Protein AF-A0A933LNN3-F1 (afdb_monomer_lite)

Foldseek 3Di:
DLCVQCVPVPDDDDPVSVVVSVVVVVVVCVVVDPDDPCPVCVVVVCVVCVVVVVVVVVD

Structure (mmCIF, N/CA/C/O backbone):
data_AF-A0A933LNN3-F1
#
_entry.id   AF-A0A933LNN3-F1
#
loop_
_atom_site.group_PDB
_atom_site.id
_atom_site.type_symbol
_atom_site.label_atom_id
_atom_site.label_alt_id
_atom_site.label_comp_id
_atom_site.label_asym_id
_atom_site.label_entity_id
_atom_site.label_seq_id
_atom_site.pdbx_PDB_ins_code
_atom_site.Cartn_x
_atom_site.Cartn_y
_atom_site.Cartn_z
_atom_site.occupancy
_atom_site.B_iso_or_equiv
_atom_site.auth_seq_id
_atom_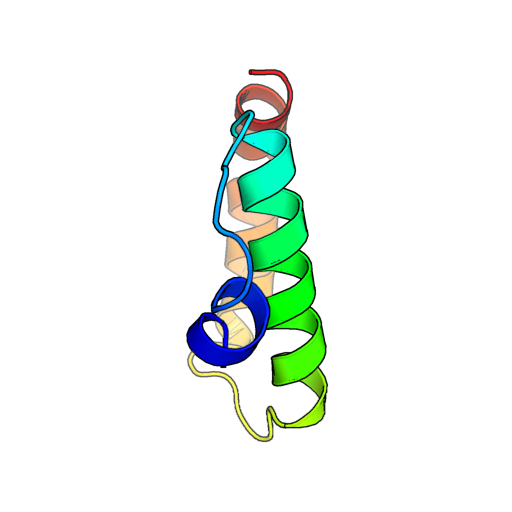site.auth_comp_id
_atom_site.auth_asym_id
_atom_site.auth_atom_id
_atom_site.pdbx_PDB_model_num
ATOM 1 N N . THR A 1 1 ? 8.172 -8.497 -0.653 1.00 84.44 1 THR A N 1
ATOM 2 C CA . THR A 1 1 ? 8.304 -7.034 -0.484 1.00 84.44 1 THR A CA 1
ATOM 3 C C . THR A 1 1 ? 8.151 -6.361 -1.833 1.00 84.44 1 THR A C 1
ATOM 5 O O . THR A 1 1 ? 8.393 -7.022 -2.840 1.00 84.44 1 THR A O 1
ATOM 8 N N . LEU A 1 2 ? 7.776 -5.080 -1.873 1.00 87.56 2 LEU A N 1
ATOM 9 C CA . LEU A 1 2 ? 7.611 -4.330 -3.126 1.00 87.56 2 LEU A CA 1
ATOM 10 C C . LEU A 1 2 ? 8.850 -4.423 -4.037 1.00 87.56 2 LEU A C 1
ATOM 12 O O . LEU A 1 2 ? 8.713 -4.669 -5.229 1.00 87.56 2 LEU A O 1
ATOM 16 N N . ARG A 1 3 ? 10.056 -4.376 -3.450 1.00 90.56 3 ARG A N 1
ATOM 17 C CA . ARG A 1 3 ? 11.330 -4.610 -4.155 1.00 90.56 3 ARG A CA 1
ATOM 18 C C . ARG A 1 3 ? 11.346 -5.911 -4.963 1.00 90.56 3 ARG A C 1
ATOM 20 O O . ARG A 1 3 ? 11.716 -5.893 -6.125 1.00 90.56 3 ARG A O 1
ATOM 27 N N . HIS A 1 4 ? 10.901 -7.028 -4.385 1.00 93.94 4 HIS A N 1
ATOM 28 C CA . HIS A 1 4 ? 10.859 -8.314 -5.094 1.00 93.94 4 HIS A CA 1
ATOM 29 C C . HIS A 1 4 ? 9.848 -8.339 -6.237 1.00 93.94 4 HIS A C 1
ATOM 31 O O . HIS A 1 4 ? 10.066 -9.029 -7.225 1.00 93.94 4 HIS A O 1
ATOM 37 N N . VAL A 1 5 ? 8.745 -7.611 -6.085 1.00 93.12 5 VAL A N 1
ATOM 38 C CA . VAL A 1 5 ? 7.685 -7.546 -7.092 1.00 93.12 5 VAL A CA 1
ATOM 39 C C . VAL A 1 5 ? 8.114 -6.653 -8.259 1.00 93.12 5 VAL A C 1
ATOM 41 O O . VAL A 1 5 ? 7.919 -7.023 -9.407 1.00 93.12 5 VAL A O 1
ATOM 44 N N . ALA A 1 6 ? 8.811 -5.550 -7.987 1.00 94.31 6 ALA A N 1
ATOM 45 C CA . ALA A 1 6 ? 9.249 -4.602 -9.006 1.00 94.31 6 ALA A CA 1
ATOM 46 C C . ALA A 1 6 ? 10.640 -4.890 -9.620 1.00 94.31 6 ALA A C 1
ATOM 48 O O . ALA A 1 6 ? 10.993 -4.264 -10.615 1.00 94.31 6 ALA A O 1
ATOM 49 N N . ARG A 1 7 ? 11.443 -5.828 -9.084 1.00 94.50 7 ARG A N 1
ATOM 50 C CA . ARG A 1 7 ? 12.868 -6.019 -9.474 1.00 94.50 7 ARG A CA 1
ATOM 51 C C . ARG A 1 7 ? 13.124 -6.293 -10.963 1.00 94.50 7 ARG A C 1
ATOM 53 O O . ARG A 1 7 ? 14.201 -5.988 -11.475 1.00 94.50 7 ARG A O 1
ATOM 60 N N . ASN A 1 8 ? 12.147 -6.885 -11.646 1.00 95.38 8 ASN A N 1
ATOM 61 C CA . ASN A 1 8 ? 12.240 -7.241 -13.063 1.00 95.38 8 ASN A CA 1
ATOM 62 C C . ASN A 1 8 ? 11.635 -6.174 -13.983 1.00 95.38 8 ASN A C 1
ATOM 64 O O . ASN A 1 8 ? 11.739 -6.287 -15.202 1.00 95.38 8 ASN A O 1
ATOM 68 N N . VAL A 1 9 ? 11.028 -5.125 -13.426 1.00 94.06 9 VAL A N 1
ATOM 69 C CA . VAL A 1 9 ? 10.488 -4.021 -14.212 1.00 94.06 9 VAL A CA 1
ATOM 70 C C . VAL A 1 9 ? 11.645 -3.121 -14.626 1.00 94.06 9 VAL A C 1
ATOM 72 O O . VAL A 1 9 ? 12.156 -2.332 -13.837 1.00 94.06 9 VAL A O 1
ATOM 75 N N . LYS A 1 10 ? 12.091 -3.275 -15.873 1.00 94.81 10 LYS A N 1
ATOM 76 C CA . LYS A 1 10 ? 13.213 -2.501 -16.428 1.00 94.81 10 LYS A CA 1
ATOM 77 C C . LYS A 1 10 ? 12.783 -1.196 -17.092 1.00 94.81 10 LYS A C 1
ATOM 79 O O . LYS A 1 10 ? 13.589 -0.286 -17.214 1.00 94.81 10 LYS A O 1
ATOM 84 N N . ARG A 1 11 ? 11.527 -1.101 -17.534 1.00 95.00 11 ARG A N 1
ATOM 85 C CA . ARG A 1 11 ? 10.981 0.077 -18.222 1.00 95.00 11 ARG A CA 1
ATOM 86 C C . ARG A 1 11 ? 9.634 0.448 -17.620 1.00 95.00 11 ARG A C 1
ATOM 88 O O . ARG A 1 11 ? 8.670 -0.301 -17.760 1.00 95.00 11 ARG A O 1
ATOM 95 N N . TRP A 1 12 ? 9.580 1.605 -16.974 1.00 95.44 12 TRP A N 1
ATOM 96 C CA . TRP A 1 12 ? 8.351 2.196 -16.451 1.00 95.44 12 TRP A CA 1
ATOM 97 C C . TRP A 1 12 ? 7.749 3.118 -17.507 1.00 95.44 12 TRP A C 1
ATOM 99 O O . TRP A 1 12 ? 8.478 3.873 -18.141 1.00 95.44 12 TRP A O 1
ATOM 109 N N . ARG A 1 13 ? 6.435 3.025 -17.733 1.00 91.19 13 ARG A N 1
ATOM 110 C CA . ARG A 1 13 ? 5.761 3.764 -18.817 1.00 91.19 13 ARG A CA 1
ATOM 111 C C . ARG A 1 13 ? 4.924 4.943 -18.335 1.00 91.19 13 ARG A C 1
ATOM 113 O O . ARG A 1 13 ? 4.849 5.946 -19.023 1.00 91.19 13 ARG A O 1
ATOM 120 N N . ASN A 1 14 ? 4.254 4.806 -17.195 1.00 93.25 14 ASN A N 1
ATOM 121 C CA . ASN A 1 14 ? 3.374 5.837 -16.647 1.00 93.25 14 ASN A CA 1
ATOM 122 C C . ASN A 1 14 ? 3.073 5.574 -15.163 1.00 93.25 14 ASN A C 1
ATOM 124 O O . ASN A 1 14 ? 3.357 4.491 -14.638 1.00 93.25 14 ASN A O 1
ATOM 128 N N . GLY A 1 15 ? 2.450 6.554 -14.501 1.00 91.62 15 GLY A N 1
ATOM 129 C CA . GLY A 1 15 ? 2.038 6.451 -13.097 1.00 91.62 15 GLY A CA 1
ATOM 130 C C . GLY A 1 15 ? 1.066 5.297 -12.835 1.00 91.62 15 GLY A C 1
ATOM 131 O O . GLY A 1 15 ? 1.162 4.613 -11.819 1.00 91.62 15 GLY A O 1
ATOM 132 N N . THR A 1 16 ? 0.193 4.977 -13.792 1.00 94.06 16 THR A N 1
ATOM 133 C CA . THR A 1 16 ? -0.723 3.829 -13.693 1.00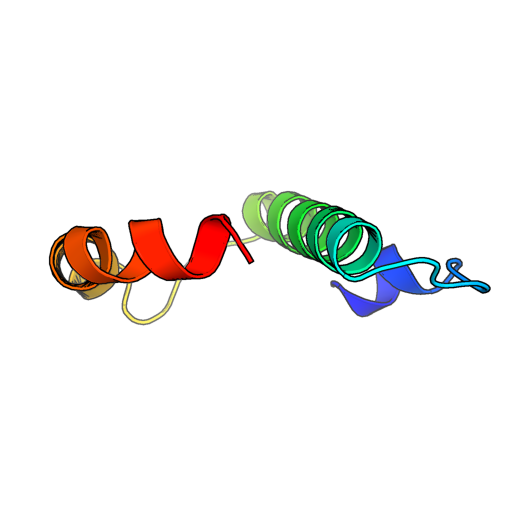 94.06 16 THR A CA 1
ATOM 134 C C . THR A 1 16 ? 0.019 2.495 -13.601 1.00 94.06 16 THR A C 1
ATOM 136 O O . THR A 1 16 ? -0.364 1.625 -12.817 1.00 94.06 16 THR A O 1
ATOM 139 N N . MET A 1 17 ? 1.118 2.330 -14.336 1.00 94.38 17 MET A N 1
ATOM 140 C CA . MET A 1 17 ? 1.976 1.151 -14.242 1.00 94.38 17 MET A CA 1
ATOM 141 C C . MET A 1 17 ? 2.627 1.048 -12.857 1.00 94.38 17 MET A C 1
ATOM 143 O O . MET A 1 17 ? 2.656 -0.042 -12.286 1.00 94.38 17 MET A O 1
ATOM 147 N N . ILE A 1 18 ? 3.083 2.170 -12.291 1.00 93.56 18 ILE A N 1
ATOM 148 C CA . ILE A 1 18 ? 3.623 2.223 -10.924 1.00 93.56 18 ILE A CA 1
ATOM 149 C C . ILE A 1 18 ? 2.551 1.786 -9.921 1.00 93.56 18 ILE A C 1
ATOM 151 O O . ILE A 1 18 ? 2.789 0.854 -9.153 1.00 93.56 18 ILE A O 1
ATOM 155 N N . ARG A 1 19 ? 1.343 2.364 -9.991 1.00 94.12 19 ARG A N 1
ATOM 156 C CA . ARG A 1 19 ? 0.206 2.011 -9.121 1.00 94.12 19 ARG A CA 1
ATOM 157 C C . ARG A 1 19 ? -0.123 0.516 -9.174 1.00 94.12 19 ARG A C 1
ATOM 159 O O . ARG A 1 19 ? -0.307 -0.101 -8.128 1.00 94.12 19 ARG A O 1
ATOM 166 N N . ARG A 1 20 ? -0.111 -0.101 -10.362 1.00 94.12 20 ARG A N 1
ATOM 167 C CA . ARG A 1 20 ? -0.349 -1.549 -10.530 1.00 94.12 20 ARG A CA 1
ATOM 168 C C . ARG A 1 20 ? 0.720 -2.407 -9.853 1.00 94.12 20 ARG A C 1
ATOM 170 O O . ARG A 1 20 ? 0.382 -3.337 -9.124 1.00 94.12 20 ARG A O 1
ATOM 177 N N . TRP A 1 21 ? 2.000 -2.098 -10.055 1.00 95.56 21 TRP A N 1
ATOM 178 C CA . TRP A 1 21 ? 3.089 -2.863 -9.436 1.00 95.56 21 TRP A CA 1
ATOM 179 C C . TRP A 1 21 ? 3.176 -2.644 -7.919 1.00 95.56 21 TRP A C 1
ATOM 181 O O . TRP A 1 21 ? 3.461 -3.593 -7.184 1.00 95.56 21 TRP A O 1
ATOM 191 N N . VAL A 1 22 ? 2.874 -1.434 -7.438 1.00 95.25 22 VAL A N 1
ATOM 192 C CA . VAL A 1 22 ? 2.745 -1.134 -6.003 1.00 95.25 22 VAL A CA 1
ATOM 193 C C . VAL A 1 22 ? 1.585 -1.910 -5.393 1.00 95.25 22 VAL A C 1
ATOM 195 O O . VAL A 1 22 ? 1.794 -2.626 -4.414 1.00 95.25 22 VAL A O 1
ATOM 198 N N . GLY A 1 23 ? 0.405 -1.855 -6.014 1.00 94.75 23 GLY A N 1
ATOM 199 C CA . GLY A 1 23 ? -0.771 -2.613 -5.593 1.00 94.75 23 GLY A CA 1
ATOM 200 C C . GLY A 1 23 ? -0.503 -4.117 -5.529 1.00 94.75 23 GLY A C 1
ATOM 201 O O . GLY A 1 23 ? -0.772 -4.742 -4.507 1.00 94.75 23 GLY A O 1
ATOM 202 N N . LEU A 1 24 ? 0.136 -4.691 -6.555 1.00 95.06 24 LEU A N 1
ATOM 203 C CA . LEU A 1 24 ? 0.553 -6.099 -6.554 1.00 95.06 24 LEU A CA 1
ATOM 204 C C . LEU A 1 24 ? 1.537 -6.413 -5.412 1.00 95.06 24 LEU A C 1
ATOM 206 O O . LEU A 1 24 ? 1.454 -7.465 -4.773 1.00 95.06 24 LEU A O 1
ATOM 210 N N . GLY A 1 25 ? 2.469 -5.499 -5.135 1.00 93.94 25 GLY A N 1
ATOM 211 C CA . GLY A 1 25 ? 3.424 -5.610 -4.034 1.00 93.94 25 GLY A CA 1
ATOM 212 C C . GLY A 1 25 ? 2.759 -5.631 -2.661 1.00 93.94 25 GLY A C 1
ATOM 213 O O . GLY A 1 25 ? 3.132 -6.456 -1.819 1.00 93.94 25 GLY A O 1
ATOM 214 N N . VAL A 1 26 ? 1.776 -4.755 -2.457 1.00 92.62 26 VAL A N 1
ATOM 215 C CA . VAL A 1 26 ? 0.967 -4.678 -1.235 1.00 92.62 26 VAL A CA 1
ATO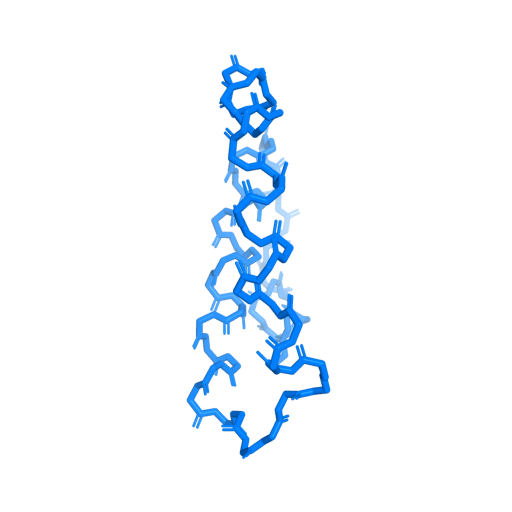M 216 C C . VAL A 1 26 ? 0.086 -5.917 -1.100 1.00 92.62 26 VAL A C 1
ATOM 218 O O . VAL A 1 26 ? 0.113 -6.551 -0.049 1.00 92.62 26 VAL A O 1
ATOM 221 N N . LEU A 1 2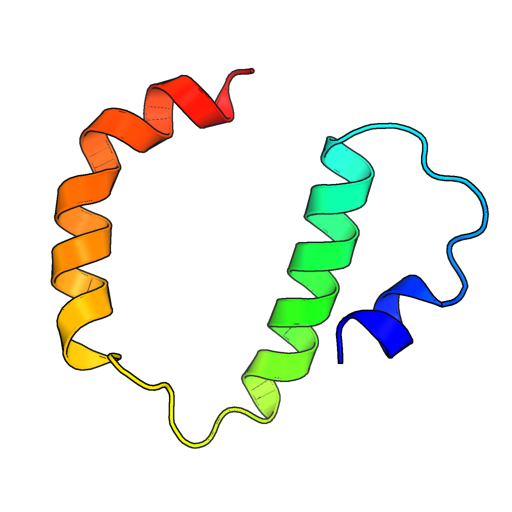7 ? -0.596 -6.340 -2.167 1.00 93.00 27 LEU A N 1
ATOM 222 C CA . LEU A 1 27 ? -1.449 -7.532 -2.169 1.00 93.00 27 LEU A CA 1
ATOM 223 C C . LEU A 1 27 ? -0.663 -8.796 -1.793 1.00 93.00 27 LEU A C 1
ATOM 225 O O . LEU A 1 27 ? -1.082 -9.574 -0.939 1.00 93.00 27 LEU A O 1
ATOM 229 N N . ARG A 1 28 ? 0.537 -8.972 -2.357 1.00 92.88 28 ARG A N 1
ATOM 230 C CA . ARG A 1 28 ? 1.422 -10.092 -1.997 1.00 92.88 28 ARG A CA 1
ATOM 231 C C . ARG A 1 28 ? 1.900 -10.021 -0.542 1.00 92.88 28 ARG A C 1
ATOM 233 O O . ARG A 1 28 ? 2.174 -11.056 0.066 1.00 92.88 28 ARG A O 1
ATOM 240 N N . ALA A 1 29 ? 2.074 -8.816 -0.002 1.00 91.12 29 ALA A N 1
ATOM 241 C CA . ALA A 1 29 ? 2.470 -8.616 1.388 1.00 91.12 29 ALA A CA 1
ATOM 242 C C . ALA A 1 29 ? 1.304 -8.845 2.363 1.00 91.12 29 ALA A C 1
ATOM 244 O O . ALA A 1 29 ? 1.547 -9.348 3.457 1.00 91.12 29 ALA A O 1
ATOM 245 N N . ALA A 1 30 ? 0.065 -8.570 1.942 1.00 90.06 30 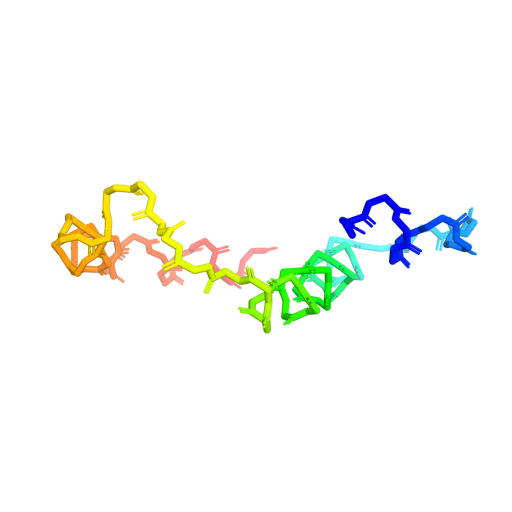ALA A N 1
ATOM 246 C CA . ALA A 1 30 ? -1.140 -8.717 2.754 1.00 90.06 30 ALA A CA 1
ATOM 247 C C . ALA A 1 30 ? -1.302 -10.126 3.333 1.00 90.06 30 ALA A C 1
ATOM 249 O O . ALA A 1 30 ? -1.554 -10.269 4.525 1.00 90.06 30 ALA A O 1
ATOM 250 N N . ALA A 1 31 ? -1.014 -11.166 2.545 1.00 87.50 31 ALA A N 1
ATOM 251 C CA . ALA A 1 31 ? -1.046 -12.558 3.008 1.00 87.50 31 ALA A CA 1
ATOM 252 C C . ALA A 1 31 ? -0.075 -12.864 4.171 1.00 87.50 31 ALA A C 1
ATOM 254 O O . ALA A 1 31 ? -0.198 -13.889 4.836 1.00 87.50 31 ALA A O 1
ATOM 255 N N . ARG A 1 32 ? 0.920 -12.001 4.414 1.00 88.06 32 ARG A N 1
ATOM 256 C CA . ARG A 1 32 ? 1.902 -12.133 5.501 1.00 88.06 32 ARG A CA 1
ATOM 257 C C . ARG A 1 32 ? 1.659 -11.157 6.652 1.00 88.06 32 ARG A C 1
ATOM 259 O O . ARG A 1 32 ? 2.380 -11.220 7.648 1.00 88.06 32 ARG A O 1
ATOM 266 N N . PHE A 1 33 ? 0.695 -10.246 6.542 1.00 87.62 33 PHE A N 1
ATOM 267 C CA . PHE A 1 33 ? 0.414 -9.295 7.609 1.00 87.62 33 PHE A CA 1
ATOM 268 C C . PHE A 1 33 ? -0.282 -10.004 8.766 1.00 87.62 33 PHE A C 1
ATOM 270 O O . PHE A 1 33 ? -1.414 -10.455 8.658 1.00 87.62 33 PHE A O 1
ATOM 277 N N . ARG A 1 34 ? 0.427 -10.107 9.893 1.00 89.19 34 ARG A N 1
ATOM 278 C CA . ARG A 1 34 ? -0.129 -10.609 11.158 1.00 89.19 34 ARG A CA 1
ATOM 279 C C . ARG A 1 34 ? -0.611 -9.479 12.064 1.00 89.19 34 ARG A C 1
ATOM 281 O O . ARG A 1 34 ? -1.529 -9.681 12.845 1.00 89.19 34 ARG A O 1
ATOM 288 N N . ARG A 1 35 ? -0.005 -8.291 11.953 1.00 89.56 35 ARG A N 1
ATOM 289 C CA . ARG A 1 35 ? -0.399 -7.079 12.677 1.00 89.56 35 ARG A CA 1
ATOM 290 C C . ARG A 1 35 ? -0.065 -5.848 11.844 1.00 89.56 35 ARG A C 1
ATOM 292 O O . ARG A 1 35 ? 1.041 -5.746 11.316 1.00 89.56 35 ARG A O 1
ATOM 299 N N . ILE A 1 36 ? -1.011 -4.919 11.755 1.00 87.62 36 ILE A N 1
ATOM 300 C CA . ILE A 1 36 ? -0.836 -3.615 11.111 1.00 87.62 36 ILE A CA 1
ATOM 301 C C . ILE A 1 36 ? -0.875 -2.562 12.219 1.00 87.62 36 ILE A C 1
ATOM 303 O O . ILE A 1 36 ? -1.811 -2.530 13.019 1.00 87.62 36 ILE A O 1
ATOM 307 N N . LYS A 1 37 ? 0.171 -1.736 12.317 1.00 87.56 37 LYS A N 1
ATOM 308 C CA . LYS A 1 37 ? 0.192 -0.612 13.266 1.00 87.56 37 LYS A CA 1
ATOM 309 C C . LYS A 1 37 ? -0.905 0.384 12.879 1.00 87.56 37 LYS A C 1
ATOM 311 O O . LYS A 1 37 ? -1.044 0.684 11.700 1.00 87.56 37 LYS A O 1
ATOM 316 N N . GLY A 1 38 ? -1.667 0.866 13.861 1.00 87.88 38 GLY A N 1
ATOM 317 C CA . GLY A 1 38 ? -2.757 1.818 13.619 1.00 87.88 38 GLY A CA 1
ATOM 318 C C . GLY A 1 38 ? -3.981 1.219 12.918 1.00 87.88 38 GLY A C 1
ATOM 319 O O . GLY A 1 38 ? -4.760 1.956 12.331 1.00 87.88 38 GLY A O 1
ATOM 320 N N . HIS A 1 39 ? -4.177 -0.109 12.953 1.00 89.44 39 HIS A N 1
ATOM 321 C CA . HIS A 1 39 ? -5.346 -0.742 12.324 1.00 89.44 39 HIS A CA 1
ATOM 322 C C . HIS A 1 39 ? -6.689 -0.170 12.814 1.00 89.44 39 HIS A C 1
ATOM 324 O O . HIS A 1 39 ? -7.611 -0.038 12.018 1.00 89.44 39 HIS A O 1
ATOM 330 N N . GLY A 1 40 ? -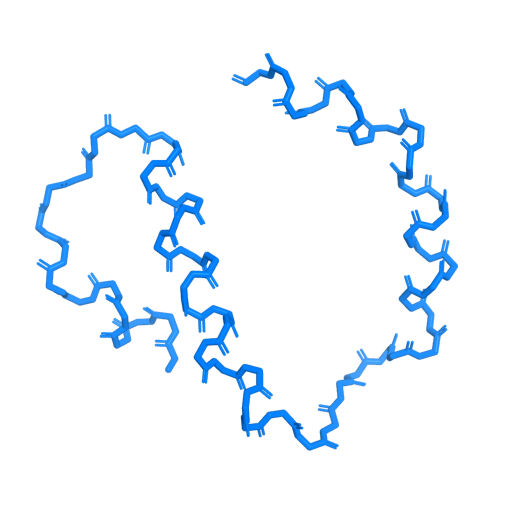6.798 0.185 14.101 1.00 92.00 40 GLY A N 1
ATOM 331 C CA . GLY A 1 40 ? -8.014 0.798 14.653 1.00 92.00 40 GLY A CA 1
ATOM 332 C C . GLY A 1 40 ? -8.319 2.173 14.051 1.00 92.00 40 GLY A C 1
ATOM 333 O O . GLY A 1 40 ? -9.470 2.473 13.754 1.00 92.00 40 GLY A O 1
ATOM 334 N N . ASP A 1 41 ? -7.281 2.963 13.779 1.00 93.38 41 ASP A N 1
ATOM 335 C CA . ASP A 1 41 ? -7.415 4.333 13.273 1.00 93.38 41 ASP A CA 1
ATOM 336 C C . ASP A 1 41 ? -7.636 4.380 11.753 1.00 93.38 41 ASP A C 1
ATOM 338 O O . ASP A 1 41 ? -8.125 5.377 11.218 1.00 93.38 41 ASP A O 1
ATOM 342 N N . LEU A 1 42 ? -7.325 3.289 11.037 1.00 89.88 42 LEU A N 1
ATOM 343 C CA . LEU A 1 42 ? -7.475 3.208 9.580 1.00 89.88 42 LEU A CA 1
ATOM 344 C C . LEU A 1 42 ? -8.917 3.445 9.116 1.00 89.88 42 LEU A C 1
ATOM 346 O O . LEU A 1 42 ? -9.119 4.060 8.071 1.00 89.88 42 LEU A O 1
ATOM 350 N N . ALA A 1 43 ? -9.919 2.989 9.872 1.00 90.38 43 ALA A N 1
ATOM 351 C CA . ALA A 1 43 ? -11.325 3.188 9.512 1.00 90.38 43 ALA A CA 1
ATOM 352 C C . ALA A 1 43 ? -11.742 4.669 9.604 1.00 90.38 43 ALA A C 1
ATOM 354 O O . ALA A 1 43 ? -12.418 5.191 8.709 1.00 90.38 43 ALA A O 1
ATOM 355 N N . ALA A 1 44 ? -11.291 5.360 10.655 1.00 93.81 44 ALA A N 1
ATOM 356 C CA . ALA A 1 44 ? -11.521 6.790 10.835 1.00 93.81 44 ALA A CA 1
ATOM 357 C C . ALA A 1 44 ? -10.802 7.599 9.745 1.00 93.81 44 ALA A C 1
ATOM 359 O O . ALA A 1 44 ? -11.412 8.452 9.099 1.00 93.81 44 ALA A O 1
ATOM 360 N N . LEU A 1 45 ? -9.544 7.252 9.456 1.00 90.69 45 LEU A N 1
ATOM 361 C CA . LEU A 1 45 ? -8.771 7.858 8.374 1.00 90.69 45 LEU A CA 1
ATOM 362 C C . LEU A 1 45 ? -9.447 7.669 7.007 1.00 90.69 45 LEU A C 1
ATOM 364 O O . LEU A 1 45 ? -9.573 8.623 6.245 1.00 90.69 45 LEU A O 1
ATOM 368 N N . ALA A 1 46 ? -9.926 6.463 6.695 1.00 90.38 46 ALA A N 1
ATOM 369 C CA . ALA A 1 46 ? -10.603 6.184 5.427 1.00 90.38 46 ALA A CA 1
ATOM 370 C C . ALA A 1 46 ? -11.899 6.993 5.259 1.00 90.38 46 ALA A C 1
ATOM 372 O O . ALA A 1 46 ? -12.253 7.380 4.144 1.00 90.38 46 ALA A O 1
ATOM 373 N N . THR A 1 47 ? -12.608 7.255 6.357 1.00 92.94 47 THR A N 1
ATOM 374 C CA . THR A 1 47 ? -13.786 8.132 6.359 1.00 92.94 47 THR A CA 1
ATOM 375 C C . THR A 1 47 ? -13.386 9.581 6.096 1.00 92.94 47 THR A C 1
ATOM 377 O O . THR A 1 47 ? -13.968 10.218 5.222 1.00 92.94 47 THR A O 1
ATOM 380 N N . ALA A 1 48 ? -12.346 10.069 6.776 1.00 93.12 48 ALA A N 1
ATOM 381 C CA . ALA A 1 48 ? -11.845 11.433 6.621 1.00 93.12 48 ALA A CA 1
ATOM 382 C C . ALA A 1 48 ? -11.267 11.717 5.221 1.00 93.12 48 ALA A C 1
ATOM 384 O O . ALA A 1 48 ? -11.405 12.826 4.716 1.00 93.12 48 ALA A O 1
ATOM 385 N N . LEU A 1 49 ? -10.648 10.722 4.575 1.00 91.00 49 LEU A N 1
ATOM 386 C CA . LEU A 1 49 ? -10.050 10.865 3.241 1.00 91.00 49 LEU A CA 1
ATOM 387 C C . LEU A 1 49 ? -11.053 10.732 2.089 1.00 91.00 49 LEU A C 1
ATOM 389 O O . LEU A 1 49 ? -10.763 11.178 0.981 1.00 91.00 49 LEU A O 1
ATOM 393 N N . ARG A 1 50 ? -12.228 10.135 2.314 1.00 85.56 50 ARG A N 1
ATOM 394 C CA . ARG A 1 50 ? -13.231 9.894 1.261 1.00 85.56 50 ARG A CA 1
ATOM 395 C C . ARG A 1 50 ? -13.631 11.145 0.457 1.00 85.56 50 ARG A C 1
ATOM 397 O O . ARG A 1 50 ? -13.757 11.008 -0.758 1.00 85.56 50 ARG A O 1
ATOM 404 N N . PRO A 1 51 ? -13.789 12.341 1.058 1.00 81.12 51 PRO A N 1
ATOM 405 C CA . PRO A 1 51 ? -14.098 13.564 0.316 1.00 81.12 51 PRO A CA 1
ATOM 406 C C . PRO A 1 51 ? -12.930 14.055 -0.556 1.00 81.12 51 PRO A C 1
ATOM 408 O O . PRO A 1 51 ? -13.156 14.552 -1.653 1.00 81.12 51 PRO A O 1
ATOM 411 N N . ALA A 1 52 ? -11.684 13.899 -0.095 1.00 71.81 52 ALA A N 1
ATOM 412 C CA . ALA A 1 52 ? -10.489 14.385 -0.794 1.00 71.81 52 ALA A CA 1
ATOM 413 C C . ALA A 1 52 ? -10.014 13.427 -1.901 1.00 71.81 52 ALA A C 1
ATOM 415 O O . ALA A 1 52 ? -9.539 13.853 -2.953 1.00 71.81 52 ALA A O 1
ATOM 416 N N . ALA A 1 53 ? -10.184 12.120 -1.695 1.00 63.19 53 ALA A N 1
ATOM 417 C CA . ALA A 1 53 ? -9.641 11.097 -2.581 1.00 63.19 53 ALA A CA 1
ATOM 418 C C . ALA A 1 53 ? -10.320 11.060 -3.967 1.00 63.19 53 ALA A C 1
ATOM 420 O O . ALA A 1 53 ? -9.694 10.629 -4.933 1.00 63.19 53 ALA A O 1
ATOM 421 N N . ALA A 1 54 ? -11.565 11.533 -4.091 1.00 60.22 54 ALA A N 1
ATOM 422 C CA . ALA A 1 54 ? -12.276 11.596 -5.371 1.00 60.22 54 ALA A CA 1
ATOM 423 C C . ALA A 1 54 ? -11.628 12.577 -6.372 1.00 60.22 54 ALA A C 1
ATOM 425 O O . ALA A 1 54 ? -11.676 12.333 -7.575 1.00 60.22 54 ALA A O 1
ATOM 426 N N . GLY A 1 55 ? -10.987 13.647 -5.886 1.00 59.09 55 GLY A N 1
ATOM 427 C CA . GLY A 1 55 ? -10.284 14.620 -6.732 1.00 59.09 55 GLY A CA 1
ATOM 428 C C . GLY A 1 55 ? -8.893 14.158 -7.177 1.00 59.09 55 GLY A C 1
ATOM 429 O O . GLY A 1 55 ? -8.456 14.483 -8.274 1.00 59.09 55 GLY A O 1
ATOM 430 N N . GLU A 1 56 ? -8.213 13.353 -6.359 1.00 59.69 56 GLU A N 1
ATOM 431 C CA . GLU A 1 56 ? -6.846 12.880 -6.626 1.00 59.69 56 GLU A CA 1
ATOM 432 C C . GLU A 1 56 ? -6.803 11.662 -7.569 1.00 59.69 56 GLU A C 1
ATOM 434 O O . GLU A 1 56 ? -5.817 11.433 -8.263 1.00 59.69 56 GLU A O 1
ATOM 439 N N . GLN A 1 57 ? -7.882 10.874 -7.632 1.00 54.91 57 GLN A N 1
ATOM 440 C CA . GLN A 1 57 ? -7.962 9.666 -8.468 1.00 54.91 57 GLN A CA 1
ATOM 441 C C . GLN A 1 57 ? -8.199 9.954 -9.961 1.00 54.91 57 GLN A C 1
ATOM 443 O O . GLN A 1 57 ? -7.953 9.075 -10.789 1.00 54.91 57 GLN A O 1
ATOM 448 N N . ALA A 1 58 ? -8.680 11.155 -10.296 1.00 46.78 58 ALA A N 1
ATOM 449 C CA . ALA A 1 58 ? -8.998 11.585 -11.660 1.00 46.78 58 ALA A CA 1
ATOM 450 C C . ALA A 1 58 ? -7.840 12.318 -12.377 1.00 46.78 58 ALA A C 1
ATOM 452 O O . ALA A 1 58 ? -8.002 12.702 -13.535 1.00 46.78 58 ALA A O 1
ATOM 453 N N . ALA A 1 59 ? -6.688 12.482 -11.711 1.00 41.34 59 ALA A N 1
ATOM 454 C CA . ALA A 1 59 ? -5.453 13.066 -12.249 1.00 41.34 59 ALA A CA 1
ATOM 455 C C . ALA A 1 59 ? -4.367 11.995 -12.512 1.00 41.34 59 ALA A C 1
ATOM 457 O O . ALA A 1 59 ? -3.610 12.161 -13.495 1.00 41.34 59 ALA A O 1
#

Radius of gyration: 14.45 Å; chains: 1; bounding box: 27×27×34 Å

pLDDT: mean 86.94, std 12.61, range [41.34, 95.56]

Sequence (59 aa):
TLRHVARNVKRWRNGTMIRRWVGLGVLRAAARFRRIKGHGDLAALATALRPAAAGEQAA

Secondary structure (DSSP, 8-state):
-HHHHHTT------HHHHHHHHHHHHHHHHTT-S--TTHHHHHHHHHHHHHHHHHHTT-